Protein 2W3J (pdb70)

Sequence (137 aa):
MMWLFEESSAVGFCSNSSGVIDNKKHAGYTGTGFIDTEENAVGASSIVWSLLSSAASAKTYTAQIRFGNGGTSARRRATTVVVNDSSQIKKTLDFPTNSNWTQQWQTVNVDIPLKKAGTNSIKLVAEETADDGLANIDSIRRVTTGNGITPAACP

Nearest PDB structures (foldseek):
  2w3j-assembly1_A  TM=1.007E+00  e=1.892E-26  uncultured bacterium
  2w46-assembly1_A  TM=9.738E-01  e=1.494E-16  Cellvibrio japonicus
  3wnk-assembly1_A  TM=8.485E-01  e=4.413E-10  Niallia circulans
  7byx-assembly4_D  TM=8.264E-01  e=7.529E-08  Phanerodontia chrysosporium
  7byv-assembly1_A  TM=8.281E-01  e=7.148E-08  Phanerodontia chrysosporium

Foldseek 3Di:
DDKFFPPDFQWADWAADFDAPADDFPDPGWHDHAQAFFGKTKGKKAAQAWDKWKKKWKFFALDPFWFWKFKAKQNHTDDIDGRGHPNDRNDIDMDIDIDTDHHTMMMIMITTHGRRTDTTTRIMGIDDPRMGGDHDD

Secondary structure (DSSP, 8-state):
-EEEETTSTTEEEESSEEE--STT-STT-EEE--SSTT-EEEEEEEESS-EEEEEEEEEE--SSS---EEEEETTEEEEEE-----S-TTS-EEEEEEEEE-SEEEEEEEEE-STT-PPEEEEEEE-STTEEE----

Solvent-accessible surface area: 6266 Å² total; per-residue (Å²): 96,100,60,2,23,7,81,46,100,1,27,36,56,40,30,42,86,76,41,84,137,44,82,43,66,53,52,90,0,0,2,32,8,76,113,34,104,34,2,17,0,25,6,1,1,31,4,80,58,72,87,84,13,53,0,54,1,66,2,2,0,14,15,146,49,32,36,103,0,13,2,20,3,40,140,56,143,56,115,44,8,58,1,58,44,50,95,61,69,117,103,16,34,74,36,88,6,85,0,66,5,123,66,36,89,1,38,3,82,0,38,2,76,49,67,54,0,2,0,5,3,1,6,0,81,0,54,33,143,40,6,66,26,10,86,63,149

B-factor: mean 22.9, std 9.27, range [8.91, 61.6]

Structure (mmCIF, N/CA/C/O backbone):
data_2W3J
#
_entry.id   2W3J
#
_cell.length_a   83.943
_cell.length_b   83.943
_cell.length_c   79.498
_cell.angle_alpha   90.00
_cell.angle_beta   90.00
_cell.angle_gamma   120.00
#
_symmetry.space_group_name_H-M   'H 3'
#
loop_
_entity.id
_entity.type
_entity.pdbx_description
1 polymer 'CARBOHYDRATE BINDING MODULE'
2 non-polymer 'CALCIUM ION'
3 water water
#
loop_
_atom_site.group_PDB
_atom_site.id
_atom_site.type_symbol
_atom_site.label_atom_id
_atom_site.label_alt_id
_atom_site.label_comp_id
_atom_site.label_asym_id
_atom_site.label_entity_id
_atom_site.label_seq_id
_atom_site.pdbx_PDB_ins_code
_atom_site.Cartn_x
_atom_site.Cartn_y
_atom_site.Cartn_z
_atom_site.occupancy
_atom_site.B_iso_or_equiv
_atom_site.auth_seq_id
_atom_site.auth_comp_id
_atom_site.auth_asym_id
_atom_site.auth_atom_id
_atom_site.pdbx_PDB_model_num
ATOM 1 N N . MET A 1 1 ? 28.052 5.052 37.462 1.00 22.90 1 MET A N 1
ATOM 2 C CA A MET A 1 1 ? 27.195 5.111 38.688 0.50 22.02 1 MET A CA 1
ATOM 3 C CA B MET A 1 1 ? 27.167 5.123 38.670 0.50 22.19 1 MET A CA 1
ATOM 4 C C . MET A 1 1 ? 26.518 3.763 38.912 1.00 21.80 1 MET A C 1
ATOM 5 O O . MET A 1 1 ? 26.446 2.918 38.003 1.00 20.60 1 MET A O 1
ATOM 14 N N . TRP A 1 2 ? 26.011 3.535 40.131 1.00 19.13 2 TRP A N 1
ATOM 15 C CA . TRP A 1 2 ? 25.236 2.323 40.328 1.00 17.40 2 TRP A CA 1
ATOM 16 C C . TRP A 1 2 ? 24.087 2.664 41.273 1.00 17.40 2 TRP A C 1
ATOM 17 O O . TRP A 1 2 ? 24.284 3.365 42.273 1.00 16.99 2 TRP A O 1
ATOM 28 N N . LEU A 1 3 ? 22.910 2.156 40.945 1.00 16.13 3 LEU A N 1
ATOM 29 C CA . LEU A 1 3 ? 21.741 2.320 41.796 1.00 15.73 3 LEU A CA 1
ATOM 30 C C . LEU A 1 3 ? 21.483 1.025 42.515 1.00 15.54 3 LEU A C 1
ATOM 31 O O . LEU A 1 3 ? 21.222 -0.015 41.876 1.00 16.92 3 LEU A O 1
ATOM 36 N N . PHE A 1 4 ? 21.545 1.065 43.854 1.00 14.91 4 PHE A N 1
ATOM 37 C CA . PHE A 1 4 ? 21.446 -0.139 44.689 1.00 14.64 4 PHE A CA 1
ATOM 38 C C . PHE A 1 4 ? 20.025 -0.285 45.269 1.00 15.05 4 PHE A C 1
ATOM 39 O O . PHE A 1 4 ? 19.586 0.582 46.000 1.00 16.17 4 PHE A O 1
ATOM 47 N N . GLU A 1 5 ? 19.360 -1.373 44.916 1.00 15.45 5 GLU A N 1
ATOM 48 C CA . GLU A 1 5 ? 18.005 -1.693 45.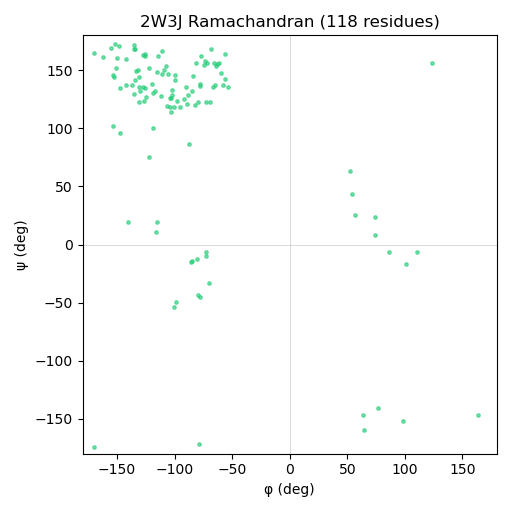373 1.00 17.08 5 GLU A CA 1
ATOM 49 C C . GLU A 1 5 ? 18.069 -2.838 46.371 1.00 17.76 5 GLU A C 1
ATOM 50 O O . GLU A 1 5 ? 18.957 -3.721 46.318 1.00 17.91 5 GLU A O 1
ATOM 56 N N . GLU A 1 6 ? 17.079 -2.887 47.257 1.00 17.77 6 GLU A N 1
ATOM 57 C CA . GLU A 1 6 ? 16.952 -4.052 48.115 1.00 18.79 6 GLU A CA 1
ATOM 58 C C . GLU A 1 6 ? 16.764 -5.333 47.295 1.00 19.95 6 GLU A C 1
ATOM 59 O O . GLU A 1 6 ? 16.198 -5.311 46.188 1.00 19.87 6 GLU A O 1
ATOM 65 N N . SER A 1 7 ? 17.293 -6.425 47.836 1.00 21.10 7 SER A N 1
ATOM 66 C CA A SER A 1 7 ? 17.207 -7.750 47.216 0.50 22.24 7 SER A CA 1
ATOM 67 C CA B SER A 1 7 ? 17.216 -7.755 47.213 0.50 23.20 7 SER A CA 1
ATOM 68 C C . SER A 1 7 ? 17.921 -7.838 45.851 1.00 23.38 7 SER A C 1
ATOM 69 O O . SER A 1 7 ? 17.651 -8.747 45.057 1.00 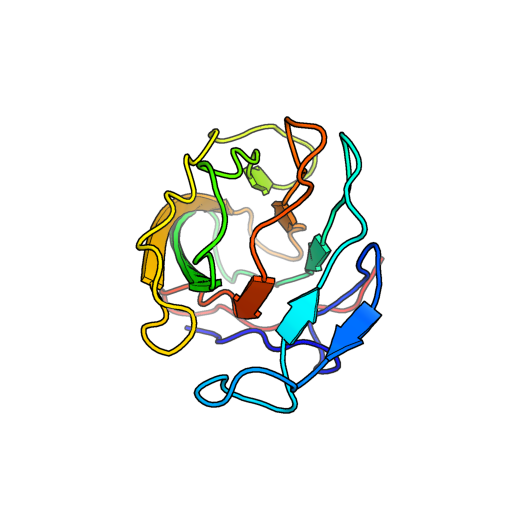25.92 7 SER A O 1
ATOM 74 N N . ALA A 1 8 ? 18.786 -6.877 45.554 1.00 21.34 8 ALA A N 1
ATOM 75 C CA . ALA A 1 8 ? 19.555 -6.958 44.316 1.00 20.54 8 ALA A CA 1
ATOM 76 C C . ALA A 1 8 ? 21.006 -7.118 44.767 1.00 20.15 8 ALA A C 1
ATOM 77 O O . ALA A 1 8 ? 21.325 -6.835 45.923 1.00 20.66 8 ALA A O 1
ATOM 79 N N . VAL A 1 9 ? 21.896 -7.569 43.877 1.00 19.55 9 VAL A N 1
ATOM 80 C CA . VAL A 1 9 ? 23.299 -7.713 44.264 1.00 19.85 9 VAL A CA 1
ATOM 81 C C . VAL A 1 9 ? 23.824 -6.367 44.771 1.00 18.33 9 VAL A C 1
ATOM 82 O O . VAL A 1 9 ? 23.467 -5.308 44.257 1.00 19.03 9 VAL A O 1
ATOM 86 N N . GLY A 1 10 ? 24.675 -6.399 45.797 1.00 18.79 10 GLY A N 1
ATOM 87 C CA . GLY A 1 10 ? 25.193 -5.169 46.391 1.00 18.00 10 GLY A CA 1
ATOM 88 C C . GLY A 1 10 ? 24.426 -4.869 47.685 1.00 18.95 10 GLY A C 1
ATOM 89 O O . GLY A 1 10 ? 24.880 -4.076 48.504 1.00 18.14 10 GLY A O 1
ATOM 90 N N . PHE A 1 11 ? 23.270 -5.501 47.856 1.00 17.78 11 PHE A N 1
ATOM 91 C CA . PHE A 1 11 ? 22.473 -5.320 49.082 1.00 19.25 11 PHE A CA 1
ATOM 92 C C . PHE A 1 11 ? 22.750 -6.459 50.040 1.00 19.88 11 PHE A C 1
ATOM 93 O O . PHE A 1 11 ? 22.572 -7.608 49.677 1.00 21.10 11 PHE A O 1
ATOM 101 N N . CYS A 1 12 ? 23.182 -6.153 51.263 1.00 19.41 12 CYS A N 1
ATOM 102 C CA . CYS A 1 12 ? 23.625 -7.201 52.187 1.00 20.10 12 CYS A CA 1
ATOM 103 C C . CYS A 1 12 ? 22.602 -7.587 53.232 1.00 19.84 12 CYS A C 1
ATOM 104 O O . CYS A 1 12 ? 22.309 -8.768 53.405 1.00 20.77 12 CYS A O 1
ATOM 107 N N . SER A 1 13 ? 22.104 -6.610 53.964 1.00 18.85 13 SER A N 1
ATOM 108 C CA . SER A 1 13 ? 21.242 -6.930 55.110 1.00 18.25 13 SER A CA 1
ATOM 109 C C . SER A 1 13 ? 20.457 -5.701 55.508 1.00 18.06 13 SER A C 1
ATOM 110 O O . SER A 1 13 ? 20.807 -4.571 55.172 1.00 16.28 13 SER A O 1
ATOM 113 N N . ASN A 1 14 ? 19.379 -5.935 56.252 1.00 16.97 14 ASN A N 1
ATOM 114 C CA . ASN A 1 14 ? 18.590 -4.844 56.799 1.00 16.67 14 ASN A CA 1
ATOM 115 C C . ASN A 1 14 ? 17.895 -5.308 58.062 1.00 16.82 14 ASN A C 1
ATOM 116 O O . ASN A 1 14 ? 17.472 -6.479 58.166 1.00 16.45 14 ASN A O 1
ATOM 121 N N . SER A 1 15 ? 17.766 -4.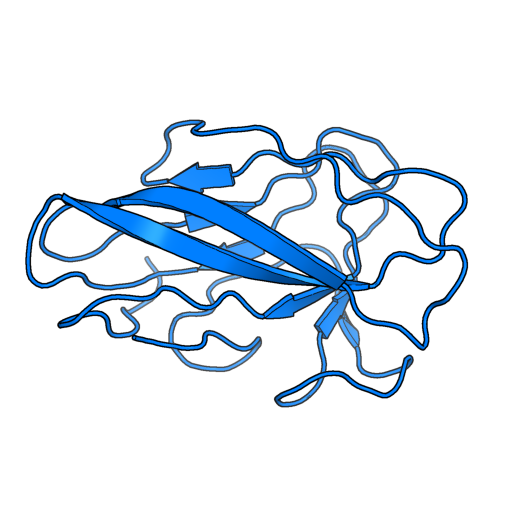377 58.982 1.00 16.62 15 SER A N 1
ATOM 122 C CA A SER A 1 15 ? 16.830 -4.548 60.083 0.50 17.42 15 SER A CA 1
ATOM 123 C CA B SER A 1 15 ? 16.825 -4.472 60.097 0.50 17.96 15 SER A CA 1
ATOM 124 C C . SER A 1 15 ? 15.405 -4.477 59.555 1.00 17.56 15 SER A C 1
ATOM 125 O O . SER A 1 15 ? 15.134 -3.897 58.496 1.00 17.85 15 SER A O 1
ATOM 130 N N . GLY A 1 16 ? 14.472 -5.072 60.285 1.00 17.64 16 GLY A N 1
ATOM 131 C CA . GLY A 1 16 ? 13.073 -4.893 59.873 1.00 16.86 16 GLY A CA 1
ATOM 132 C C . GLY A 1 16 ? 12.701 -5.748 58.676 1.00 17.07 16 GLY A C 1
ATOM 133 O O . GLY A 1 16 ? 13.088 -6.914 58.591 1.00 17.55 16 GLY A O 1
ATOM 134 N N . VAL A 1 17 ? 11.911 -5.184 57.764 1.00 16.33 17 VAL A N 1
ATOM 135 C CA . VAL A 1 17 ? 11.346 -5.955 56.664 1.00 15.90 17 VAL A CA 1
ATOM 136 C C . VAL A 1 17 ? 11.507 -5.191 55.356 1.00 14.94 17 VAL A C 1
ATOM 137 O O . VAL A 1 17 ? 11.836 -3.980 55.338 1.00 14.98 17 VAL A O 1
ATOM 141 N N . ILE A 1 18 ? 11.251 -5.885 54.253 1.00 13.93 18 ILE A N 1
ATOM 142 C CA . ILE A 1 18 ? 11.140 -5.228 52.975 1.00 13.84 18 ILE A CA 1
ATOM 143 C C . ILE A 1 18 ? 9.632 -5.100 52.746 1.00 13.68 18 ILE A C 1
ATOM 144 O O . ILE A 1 18 ? 8.861 -6.020 53.078 1.00 13.64 18 ILE A O 1
ATOM 149 N N . ASP A 1 19 ? 9.217 -3.975 52.181 1.00 13.05 19 ASP A N 1
ATOM 150 C CA . ASP A 1 19 ? 7.778 -3.747 51.989 1.00 13.93 19 ASP A CA 1
ATOM 151 C C . ASP A 1 19 ? 7.529 -2.921 50.750 1.00 14.54 19 ASP A C 1
ATOM 152 O O . ASP A 1 19 ? 8.461 -2.418 50.128 1.00 13.23 19 ASP A O 1
ATOM 157 N N . ASN A 1 20 ? 6.261 -2.799 50.348 1.00 14.58 20 ASN A N 1
ATOM 158 C CA . ASN A 1 20 ? 5.942 -2.046 49.157 1.00 14.46 20 ASN A CA 1
ATOM 159 C C . ASN A 1 20 ? 4.655 -1.226 49.388 1.00 15.78 20 ASN A C 1
ATOM 160 O O . ASN A 1 20 ? 4.038 -0.758 48.401 1.00 16.89 20 ASN A O 1
ATOM 165 N N . LYS A 1 21 ? 4.308 -1.016 50.655 1.00 16.75 21 LYS A N 1
ATOM 166 C CA A LYS A 1 21 ? 2.962 -0.492 50.973 0.50 18.00 21 LYS A CA 1
ATOM 167 C CA B LYS A 1 21 ? 2.967 -0.482 50.993 0.50 18.01 21 LYS A CA 1
ATOM 168 C C . LYS A 1 21 ? 2.731 0.949 50.515 1.00 19.01 21 LYS A C 1
ATOM 169 O O . LYS A 1 21 ? 1.612 1.303 50.111 1.00 20.99 21 LYS A O 1
ATOM 180 N N . HIS A 1 22 ? 3.772 1.779 50.529 1.00 17.46 22 HIS A N 1
ATOM 181 C CA . HIS A 1 22 ? 3.640 3.122 49.950 1.00 16.95 22 HIS A CA 1
ATOM 182 C C . HIS A 1 22 ? 4.131 3.130 48.514 1.00 16.88 22 HIS A C 1
ATOM 183 O O . HIS A 1 22 ? 5.310 2.872 48.246 1.00 17.68 22 HIS A O 1
ATOM 190 N N . ALA A 1 23 ? 3.248 3.446 47.564 1.00 16.44 23 ALA A N 1
ATOM 191 C CA . ALA A 1 23 ? 3.624 3.502 46.153 1.00 16.91 23 ALA A CA 1
ATOM 192 C C . ALA A 1 23 ? 4.696 4.542 45.856 1.00 17.09 23 ALA A C 1
ATOM 193 O O . ALA A 1 23 ? 4.863 5.516 46.625 1.00 17.16 23 ALA A O 1
ATOM 195 N N . GLY A 1 24 ? 5.436 4.342 44.770 1.00 16.18 24 GLY A N 1
ATOM 196 C CA . GLY A 1 24 ? 6.407 5.347 44.351 1.00 16.52 24 GLY A CA 1
ATOM 197 C C . GLY A 1 24 ? 7.852 4.924 44.509 1.00 16.40 24 GLY A C 1
ATOM 198 O O . GLY A 1 24 ? 8.764 5.646 44.082 1.00 17.14 24 GLY A O 1
ATOM 199 N N . TYR A 1 25 ? 8.064 3.761 45.125 1.00 15.95 25 TYR A N 1
ATOM 200 C CA . TYR A 1 25 ? 9.410 3.196 45.243 1.00 15.68 25 TYR A CA 1
ATOM 201 C C . TYR A 1 25 ? 9.949 2.757 43.863 1.00 16.41 25 TYR A C 1
ATOM 202 O O . TYR A 1 25 ? 9.208 2.684 42.858 1.00 17.13 25 TYR A O 1
ATOM 211 N N . THR A 1 26 ? 11.235 2.463 43.813 1.00 16.55 26 THR A N 1
ATOM 212 C CA . THR A 1 26 ? 11.833 1.837 42.647 1.00 16.82 26 THR A CA 1
ATOM 213 C C . THR A 1 26 ? 12.239 0.406 43.015 1.00 17.80 26 THR A C 1
ATOM 214 O O . THR A 1 26 ? 12.234 0.026 44.187 1.00 15.15 26 THR A O 1
ATOM 218 N N . GLY A 1 27 ? 12.545 -0.427 42.026 1.00 17.86 27 GLY A N 1
ATOM 219 C CA . GLY A 1 27 ? 12.781 -1.828 42.330 1.00 18.78 27 GLY A CA 1
ATOM 220 C C . GLY A 1 27 ? 11.520 -2.468 42.877 1.00 18.81 27 GLY A C 1
ATOM 221 O O . GLY A 1 27 ? 10.401 -2.092 42.475 1.00 20.76 27 GLY A O 1
ATOM 222 N N . THR A 1 28 ? 11.682 -3.425 43.784 1.00 18.90 28 THR A N 1
ATOM 223 C CA . THR A 1 28 ? 10.564 -4.218 44.318 1.00 19.64 28 THR A CA 1
ATOM 224 C C . THR A 1 28 ? 9.859 -3.551 45.505 1.00 17.52 28 THR A C 1
ATOM 225 O O . THR A 1 28 ? 8.771 -3.980 45.930 1.00 16.67 28 THR A O 1
ATOM 229 N N . GLY A 1 29 ? 10.491 -2.536 46.095 1.00 15.36 29 GLY A N 1
ATOM 230 C CA . GLY A 1 29 ? 9.951 -2.050 47.366 1.00 13.82 29 GLY A CA 1
ATOM 231 C C . GLY A 1 29 ? 10.976 -1.213 48.075 1.00 14.02 29 GLY A C 1
ATOM 232 O O . GLY A 1 29 ? 11.763 -0.538 47.430 1.00 14.46 29 GLY A O 1
ATOM 233 N N . PHE A 1 30 ? 10.975 -1.270 49.394 1.00 13.62 30 PHE A N 1
ATOM 234 C CA . PHE A 1 30 ? 11.899 -0.441 50.163 1.00 13.39 30 PHE A CA 1
ATOM 235 C C . PHE A 1 30 ? 12.095 -1.128 51.491 1.00 13.31 30 PHE A C 1
ATOM 236 O O . PHE A 1 30 ? 11.374 -2.091 51.814 1.00 13.38 30 PHE A O 1
ATOM 244 N N . ILE A 1 31 ? 13.080 -0.650 52.256 1.00 13.03 31 ILE A N 1
ATOM 245 C CA . ILE A 1 31 ? 13.325 -1.180 53.596 1.00 13.08 31 ILE A CA 1
ATOM 246 C C . ILE A 1 31 ? 12.489 -0.434 54.646 1.00 13.99 31 ILE A C 1
ATOM 247 O O . ILE A 1 31 ? 12.494 0.774 54.700 1.00 13.78 31 ILE A O 1
ATOM 252 N N . ASP A 1 32 ? 11.771 -1.184 55.465 1.00 13.21 32 ASP A N 1
ATOM 253 C CA . ASP A 1 32 ? 11.006 -0.588 56.569 1.00 14.67 32 ASP A CA 1
ATOM 254 C C . ASP A 1 32 ? 11.587 -1.180 57.843 1.00 14.46 32 ASP A C 1
ATOM 255 O O . ASP A 1 32 ? 11.334 -2.339 58.181 1.00 14.85 32 ASP A O 1
ATOM 260 N N . THR A 1 33 ? 12.455 -0.427 58.519 1.00 15.17 33 THR A N 1
ATOM 261 C CA . THR A 1 33 ? 13.122 -1.010 59.678 1.00 15.42 33 THR A CA 1
ATOM 262 C C . THR A 1 33 ? 12.185 -1.039 60.872 1.00 17.01 33 THR A C 1
ATOM 263 O O . THR A 1 33 ? 11.190 -0.299 60.909 1.00 16.32 33 THR A O 1
ATOM 267 N N . GLU A 1 34 ? 12.536 -1.860 61.864 1.00 18.68 34 GLU A N 1
ATOM 268 C CA A GLU A 1 34 ? 11.858 -1.716 63.139 0.50 19.87 34 GLU A CA 1
ATOM 269 C CA B GLU A 1 34 ? 11.999 -1.764 63.223 0.50 20.19 34 GLU A CA 1
ATOM 270 C C . GLU A 1 34 ? 12.191 -0.355 63.772 1.00 20.42 34 GLU A C 1
ATOM 271 O O . GLU A 1 34 ? 13.127 0.367 63.358 1.00 19.68 34 GLU A O 1
ATOM 282 N N . ASN A 1 35 ? 11.381 0.033 64.752 1.00 21.12 35 ASN A N 1
ATOM 283 C CA . ASN A 1 35 ? 11.585 1.311 65.404 1.00 22.19 35 ASN A CA 1
ATOM 284 C C . ASN A 1 35 ? 12.569 1.110 66.558 1.00 22.30 35 ASN A C 1
ATOM 285 O O . ASN A 1 35 ? 12.176 0.850 67.713 1.00 22.31 35 ASN A O 1
ATOM 290 N N . ALA A 1 36 ? 13.860 1.192 66.255 1.00 21.38 36 ALA A N 1
ATOM 291 C CA . ALA A 1 36 ? 14.861 0.947 67.282 1.00 20.08 36 ALA A CA 1
ATOM 292 C C . ALA A 1 36 ? 16.147 1.713 66.952 1.00 20.08 36 ALA A C 1
ATOM 293 O O . ALA A 1 36 ? 16.529 1.849 65.795 1.00 18.48 36 ALA A O 1
ATOM 295 N N . VAL A 1 37 ? 16.813 2.202 67.995 1.00 19.66 37 VAL A N 1
ATOM 296 C CA . VAL A 1 37 ? 18.148 2.745 67.840 1.00 19.09 37 VAL A CA 1
ATOM 297 C C . VAL A 1 37 ? 19.035 1.683 67.271 1.00 18.41 37 VAL A C 1
ATOM 298 O O . VAL A 1 37 ? 18.952 0.510 67.664 1.00 18.80 37 VAL A O 1
ATOM 302 N N . GLY A 1 38 ? 19.880 2.069 66.302 1.00 18.20 38 GLY A N 1
ATOM 303 C CA . GLY A 1 38 ? 20.802 1.108 65.712 1.00 18.20 38 GLY A CA 1
ATOM 304 C C . GLY A 1 38 ? 20.251 0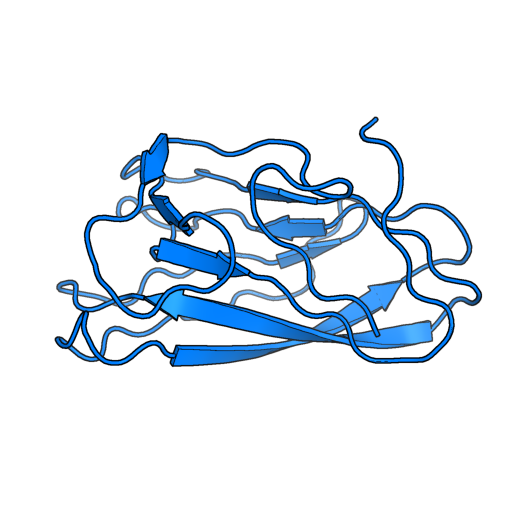.277 64.549 1.00 19.01 38 GLY A C 1
ATOM 305 O O . GLY A 1 38 ? 20.964 -0.532 63.979 1.00 18.49 38 GLY A O 1
ATOM 306 N N . ALA A 1 39 ? 18.953 0.401 64.250 1.00 17.51 39 ALA A N 1
ATOM 307 C CA . ALA A 1 39 ? 18.404 -0.283 63.074 1.00 16.46 39 ALA A CA 1
ATOM 308 C C . ALA A 1 39 ? 19.268 0.137 61.858 1.00 15.28 39 ALA A C 1
ATOM 309 O O . ALA A 1 39 ? 19.557 1.315 61.681 1.00 14.93 39 ALA A O 1
ATOM 311 N N . SER A 1 40 ? 19.627 -0.849 61.037 1.00 15.87 40 SER A N 1
ATOM 312 C CA A SER A 1 40 ? 20.607 -0.631 59.970 0.50 14.95 40 SER A CA 1
ATOM 313 C CA B SER A 1 40 ? 20.606 -0.621 59.975 0.50 15.67 40 SER A CA 1
ATOM 314 C C . SER A 1 40 ? 20.288 -1.262 58.634 1.00 15.19 40 SER A C 1
ATOM 315 O O . SER A 1 40 ? 19.492 -2.197 58.529 1.00 16.58 40 SER A O 1
ATOM 320 N N . ILE A 1 41 ? 20.984 -0.765 57.610 1.00 15.09 41 ILE A N 1
ATOM 321 C CA . ILE A 1 41 ? 20.991 -1.376 56.290 1.00 14.23 41 ILE A CA 1
ATOM 322 C C . ILE A 1 41 ? 22.462 -1.393 55.877 1.00 14.18 41 ILE A C 1
ATOM 323 O O . ILE A 1 41 ? 23.204 -0.440 56.187 1.00 15.13 41 ILE A O 1
ATOM 328 N N . VAL A 1 42 ? 22.877 -2.474 55.215 1.00 14.10 42 VAL A N 1
ATOM 329 C CA . VAL A 1 42 ? 24.274 -2.632 54.781 1.00 14.04 42 VAL A CA 1
ATOM 330 C C . VAL A 1 42 ? 24.318 -2.954 53.300 1.00 14.38 42 VAL A C 1
ATOM 331 O O . VAL A 1 42 ? 23.572 -3.819 52.820 1.00 14.73 42 VAL A O 1
ATOM 335 N N . TRP A 1 43 ? 25.227 -2.279 52.594 1.00 15.60 43 TRP A N 1
ATOM 336 C CA . TRP A 1 43 ? 25.471 -2.505 51.171 1.00 15.40 43 TRP A CA 1
ATOM 337 C C . TRP A 1 43 ? 26.958 -2.805 50.949 1.00 16.54 43 TRP A C 1
ATOM 338 O O . TRP A 1 43 ? 27.799 -2.510 51.827 1.00 15.82 43 TRP A O 1
ATOM 349 N N . SER A 1 44 ? 27.272 -3.382 49.785 1.00 16.28 44 SER A N 1
ATOM 350 C CA . SER A 1 44 ? 28.684 -3.679 49.432 1.00 17.98 44 SER A CA 1
ATOM 351 C C . SER A 1 44 ? 28.886 -3.244 47.985 1.00 18.26 44 SER A C 1
ATOM 352 O O . SER A 1 44 ? 28.089 -3.603 47.110 1.00 18.64 44 SER A O 1
ATOM 355 N N . LEU A 1 45 ? 29.937 -2.465 47.737 1.00 18.56 45 LEU A N 1
ATOM 356 C CA A LEU A 1 45 ? 30.223 -1.984 46.391 0.50 19.62 45 LEU A CA 1
ATOM 357 C CA B LEU A 1 45 ? 30.216 -2.028 46.382 0.50 19.59 45 LEU A CA 1
ATOM 358 C C . LEU A 1 45 ? 31.702 -2.057 46.082 1.00 20.78 45 LEU A C 1
ATOM 359 O O . LEU A 1 45 ? 32.530 -2.134 46.988 1.00 20.86 45 LEU A O 1
ATOM 368 N N . SER A 1 46 ? 32.023 -1.995 44.798 1.00 21.42 46 SER A N 1
ATOM 369 C CA A SER A 1 46 ? 33.418 -1.895 44.370 0.50 22.22 46 SER A CA 1
ATOM 370 C CA B SER A 1 46 ? 33.412 -1.905 44.375 0.50 22.36 46 SER A CA 1
ATOM 371 C C . SER A 1 46 ? 33.620 -0.570 43.681 1.00 22.05 46 SER A C 1
ATOM 372 O O . SER A 1 46 ? 32.750 -0.120 42.927 1.00 21.66 46 SER A O 1
ATOM 377 N N . ALA A 1 47 ? 34.769 0.061 43.936 1.00 22.91 47 ALA A N 1
ATOM 378 C CA . ALA A 1 47 ? 35.165 1.295 43.281 1.00 23.55 47 ALA A CA 1
ATOM 379 C C . ALA A 1 47 ? 36.489 1.038 42.527 1.00 25.68 47 ALA A C 1
ATOM 380 O O . ALA A 1 47 ? 37.378 0.376 43.047 1.00 25.33 47 ALA A O 1
ATOM 382 N N . ALA A 1 48 ? 36.603 1.566 41.314 1.00 27.34 48 ALA A N 1
ATOM 383 C CA . ALA A 1 48 ? 37.858 1.420 40.543 1.00 29.13 48 ALA A CA 1
ATOM 384 C C . ALA A 1 48 ? 39.012 2.246 41.140 1.00 30.31 48 ALA A C 1
ATOM 385 O O . ALA A 1 48 ? 40.175 1.843 41.079 1.00 32.29 48 ALA A O 1
ATOM 387 N N . SER A 1 49 ? 38.723 3.399 41.719 1.00 31.32 49 SER A N 1
ATOM 388 C CA . SER A 1 49 ? 39.797 4.149 42.339 1.00 32.45 49 SER A CA 1
ATOM 389 C C . SER A 1 49 ? 39.346 4.821 43.613 1.00 32.22 49 SER A C 1
ATOM 390 O O . SER A 1 49 ? 38.141 5.014 43.837 1.00 32.07 49 SER A O 1
ATOM 393 N N . ALA A 1 50 ? 40.323 5.163 44.447 1.00 31.89 50 ALA A N 1
ATOM 394 C CA . ALA A 1 50 ? 40.060 5.811 45.717 1.00 31.50 50 ALA A CA 1
ATOM 395 C C . ALA A 1 50 ? 39.860 7.305 45.538 1.00 31.34 50 ALA A C 1
ATOM 396 O O . ALA A 1 50 ? 40.748 8.015 45.058 1.00 32.10 50 ALA A O 1
ATOM 398 N N . LYS A 1 51 ? 38.682 7.781 45.923 1.00 29.76 51 LYS A N 1
ATOM 399 C CA . LYS A 1 51 ? 38.388 9.197 46.003 1.00 29.24 51 LYS A CA 1
ATOM 400 C C . LYS A 1 51 ? 37.052 9.401 46.703 1.00 28.51 51 LYS A C 1
ATOM 401 O O . LYS A 1 51 ? 36.468 8.449 47.190 1.00 28.58 51 LYS A O 1
ATOM 405 N N . THR A 1 52 ? 36.587 10.641 46.742 1.00 27.87 52 THR A N 1
ATOM 406 C CA . THR A 1 52 ? 35.271 10.929 47.308 1.00 27.25 52 THR A CA 1
ATOM 407 C C . THR A 1 52 ? 34.226 10.840 46.216 1.00 26.59 52 THR A C 1
ATOM 408 O O . THR A 1 52 ? 34.430 11.366 45.102 1.00 25.84 52 THR A O 1
ATOM 412 N N . TYR A 1 53 ? 33.105 10.174 46.537 1.00 24.97 53 TYR A N 1
ATOM 413 C CA . TYR A 1 53 ? 31.972 10.038 45.620 1.00 23.92 53 TYR A CA 1
ATOM 414 C C . TYR A 1 53 ? 30.719 10.596 46.262 1.00 23.82 53 TYR A C 1
ATOM 415 O O . TYR A 1 53 ? 30.608 10.600 47.493 1.00 23.44 53 TYR A O 1
ATOM 424 N N . THR A 1 54 ? 29.781 11.086 45.453 1.00 22.97 54 THR A N 1
ATOM 425 C CA . THR A 1 54 ? 28.479 11.521 45.978 1.00 23.16 54 THR A CA 1
ATOM 426 C C . THR A 1 54 ? 27.495 10.352 45.926 1.00 22.12 54 THR A C 1
ATOM 427 O O . THR A 1 54 ? 27.315 9.748 44.861 1.00 22.35 54 THR A O 1
ATOM 431 N N . ALA A 1 55 ? 26.885 10.035 47.076 1.00 19.88 55 ALA A N 1
ATOM 432 C CA . ALA A 1 55 ? 25.808 9.034 47.152 1.00 19.32 55 ALA A CA 1
ATOM 433 C C . ALA A 1 55 ? 24.504 9.794 47.345 1.00 18.58 55 ALA A C 1
ATOM 434 O O . ALA A 1 55 ? 24.468 10.877 47.938 1.00 18.55 55 ALA A O 1
ATOM 436 N N . GLN A 1 56 ? 23.429 9.267 46.784 1.00 17.52 56 GLN A N 1
ATOM 437 C CA . GLN A 1 56 ? 22.133 9.842 47.049 1.00 16.47 56 GLN A CA 1
ATOM 438 C C . GLN A 1 56 ? 21.196 8.765 47.587 1.00 16.00 56 GLN A C 1
ATOM 439 O O . GLN A 1 56 ? 21.020 7.723 46.968 1.00 16.04 56 GLN A O 1
ATOM 445 N N . ILE A 1 57 ? 20.584 9.036 48.733 1.00 14.19 57 ILE A N 1
ATOM 446 C CA . ILE A 1 57 ? 19.661 8.076 49.351 1.00 13.97 57 ILE A CA 1
ATOM 447 C C . ILE A 1 57 ? 18.260 8.551 49.124 1.00 13.93 57 ILE A C 1
ATOM 448 O O . ILE A 1 57 ? 17.942 9.710 49.398 1.00 14.21 57 ILE A O 1
ATOM 453 N N . ARG A 1 58 ? 17.412 7.683 48.557 1.00 13.14 58 ARG A N 1
ATOM 454 C CA . ARG A 1 58 ? 16.018 8.066 48.320 1.00 13.16 58 ARG A CA 1
ATOM 455 C C . ARG A 1 58 ? 15.172 7.400 49.411 1.00 12.70 58 ARG A C 1
ATOM 456 O O . ARG A 1 58 ? 15.345 6.224 49.712 1.00 12.54 58 ARG A O 1
ATOM 464 N N . PHE A 1 59 ? 14.283 8.165 50.026 1.00 12.39 59 PHE A N 1
ATOM 465 C CA . PHE A 1 59 ? 13.632 7.686 51.240 1.00 12.39 59 PHE A CA 1
ATOM 466 C C . PHE A 1 59 ? 12.245 8.259 51.398 1.00 11.81 59 PHE A C 1
ATOM 467 O O . PHE A 1 59 ? 11.898 9.304 50.787 1.00 12.68 59 PHE A O 1
ATOM 475 N N . GLY A 1 60 ? 11.461 7.572 52.223 1.00 12.89 60 GLY A N 1
ATOM 476 C CA . GLY A 1 60 ? 10.134 8.050 52.584 1.00 12.28 60 GLY A CA 1
ATOM 477 C C . GLY A 1 60 ? 10.097 8.301 54.073 1.00 12.20 60 GLY A C 1
ATOM 478 O O . GLY A 1 60 ? 10.559 7.491 54.895 1.00 13.19 60 GLY A O 1
ATOM 4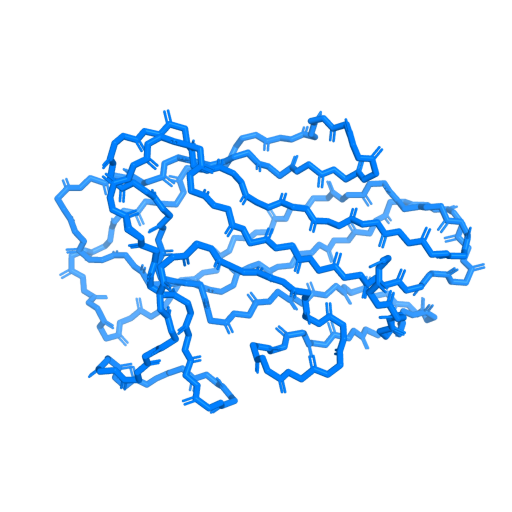79 N N . ASN A 1 61 ? 9.578 9.460 54.418 1.00 13.18 61 ASN A N 1
ATOM 480 C CA . ASN A 1 61 ? 9.327 9.768 55.828 1.00 14.36 61 ASN A CA 1
ATOM 481 C C . ASN A 1 61 ? 8.195 10.788 55.926 1.00 14.08 61 ASN A C 1
ATOM 482 O O . ASN A 1 61 ? 8.370 11.984 55.681 1.00 14.54 61 ASN A O 1
ATOM 487 N N . GLY A 1 62 ? 7.017 10.286 56.268 1.00 15.68 62 GLY A N 1
ATOM 488 C CA . GLY A 1 62 ? 5.850 11.159 56.512 1.00 16.86 62 GLY A CA 1
ATOM 489 C C . GLY A 1 62 ? 5.438 11.055 57.968 1.00 19.06 62 GLY A C 1
ATOM 490 O O . GLY A 1 62 ? 4.327 11.430 58.327 1.00 20.64 62 GLY A O 1
ATOM 491 N N . GLY A 1 63 ? 6.353 10.585 58.809 1.00 18.15 63 GLY A N 1
ATOM 492 C CA . GLY A 1 63 ? 6.104 10.376 60.238 1.00 20.02 63 GLY A CA 1
ATOM 493 C C . GLY A 1 63 ? 6.157 11.642 61.070 1.00 20.62 63 GLY A C 1
ATOM 494 O O . GLY A 1 63 ? 6.231 12.771 60.554 1.00 19.86 63 GLY A O 1
ATOM 495 N N . THR A 1 64 ? 6.106 11.468 62.386 1.00 22.58 64 THR A N 1
ATOM 496 C CA . THR A 1 64 ? 5.935 12.640 63.234 1.00 25.43 64 THR A CA 1
ATOM 497 C C . THR A 1 64 ? 7.254 13.386 63.463 1.00 25.54 64 THR A C 1
ATOM 498 O O . THR A 1 64 ? 7.250 14.524 63.941 1.00 27.36 64 THR A O 1
ATOM 502 N N . SER A 1 65 ? 8.395 12.783 63.109 1.00 24.50 65 SER A N 1
ATOM 503 C CA . SER A 1 65 ? 9.644 13.496 63.273 1.00 23.96 65 SER A CA 1
ATOM 504 C C . SER A 1 65 ? 10.713 13.055 62.266 1.00 22.63 65 SER A C 1
ATOM 505 O O . SER A 1 65 ? 10.514 12.083 61.527 1.00 21.14 65 SER A O 1
ATOM 508 N N . ALA A 1 66 ? 11.835 13.776 62.251 1.00 21.39 66 ALA A N 1
ATOM 509 C CA . ALA A 1 66 ? 12.998 13.373 61.454 1.00 20.85 66 ALA A CA 1
ATOM 510 C C . ALA A 1 66 ? 13.489 12.037 61.987 1.00 20.93 66 ALA A C 1
ATOM 511 O O . ALA A 1 66 ? 13.190 11.678 63.129 1.00 22.57 66 ALA A O 1
ATOM 513 N N . ARG A 1 67 ? 14.177 11.251 61.154 1.00 17.79 67 ARG A N 1
ATOM 514 C CA . ARG A 1 67 ? 14.713 9.971 61.590 1.00 16.59 67 ARG A CA 1
ATOM 515 C C . ARG A 1 67 ? 16.207 9.972 61.362 1.00 16.89 67 ARG A C 1
ATOM 516 O O . ARG A 1 67 ? 16.724 9.360 60.435 1.00 16.55 67 ARG A O 1
ATOM 524 N N . ARG A 1 68 ? 16.910 10.689 62.226 1.00 17.37 68 ARG A N 1
ATOM 525 C CA A ARG A 1 68 ? 18.350 10.854 62.042 0.50 17.40 68 ARG A CA 1
ATOM 526 C CA B ARG A 1 68 ? 18.361 10.842 62.076 0.50 17.64 68 ARG A CA 1
ATOM 527 C C . ARG A 1 68 ? 19.068 9.512 61.973 1.00 16.52 68 ARG A C 1
ATOM 528 O O . ARG A 1 68 ? 18.737 8.572 62.687 1.00 16.32 68 ARG A O 1
ATOM 543 N N . ALA A 1 69 ? 20.074 9.424 61.090 1.00 16.18 69 ALA A N 1
ATOM 544 C CA . ALA A 1 69 ? 20.830 8.185 60.928 1.00 15.74 69 ALA A CA 1
ATOM 545 C C . ALA A 1 69 ? 22.240 8.519 60.473 1.00 15.47 69 ALA A C 1
ATOM 546 O O . ALA A 1 69 ? 22.452 9.502 59.782 1.00 17.03 69 ALA A O 1
ATOM 548 N N . THR A 1 70 ? 23.178 7.666 60.805 1.00 16.26 70 THR A N 1
ATOM 549 C CA A THR A 1 70 ? 24.581 7.910 60.458 0.50 16.13 70 THR A CA 1
ATOM 550 C CA B THR A 1 70 ? 24.535 7.947 60.410 0.50 17.08 70 THR A CA 1
ATOM 551 C C . THR A 1 70 ? 25.000 7.045 59.289 1.00 16.24 70 THR A C 1
ATOM 552 O O . THR A 1 70 ? 24.712 5.851 59.272 1.00 16.97 70 THR A O 1
ATOM 559 N N . VAL A 1 71 ? 25.714 7.656 58.349 1.00 17.29 71 VAL A N 1
ATOM 560 C CA . VAL A 1 71 ? 26.303 6.949 57.219 1.00 18.13 71 VAL A CA 1
ATOM 561 C C . VAL A 1 71 ? 27.699 6.482 57.660 1.00 18.48 71 VAL A C 1
ATOM 562 O O . VAL A 1 71 ? 28.509 7.312 58.102 1.00 20.53 71 VAL A O 1
ATOM 566 N N . VAL A 1 72 ? 27.918 5.169 57.617 1.00 18.54 72 VAL A N 1
ATOM 567 C CA . VAL A 1 72 ? 29.168 4.540 57.999 1.00 19.29 72 VAL A CA 1
ATOM 568 C C . VAL A 1 72 ? 29.812 3.968 56.741 1.00 19.74 72 VAL A C 1
ATOM 569 O O . VAL A 1 72 ? 29.172 3.203 56.020 1.00 19.92 72 VAL A O 1
ATOM 573 N N . VAL A 1 73 ? 31.077 4.290 56.469 1.00 18.86 73 VAL A N 1
ATOM 574 C CA . VAL A 1 73 ? 31.686 3.735 55.250 1.00 19.10 73 VAL A CA 1
ATOM 575 C C . VAL A 1 73 ? 32.977 3.045 55.649 1.00 19.67 73 VAL A C 1
ATOM 576 O O . VAL A 1 73 ? 33.813 3.665 56.328 1.00 20.25 73 VAL A O 1
ATOM 580 N N . ASN A 1 74 ? 33.089 1.769 55.310 1.00 20.32 74 ASN A N 1
ATOM 581 C CA . ASN A 1 74 ? 34.244 0.956 55.713 1.00 22.65 74 ASN A CA 1
ATOM 582 C C . ASN A 1 74 ? 34.475 1.002 57.219 1.00 25.01 74 ASN A C 1
ATOM 583 O O . ASN A 1 74 ? 35.616 1.180 57.685 1.00 25.18 74 ASN A O 1
ATOM 588 N N . ASP A 1 75 ? 33.372 0.886 57.967 1.00 26.10 75 ASP A N 1
ATOM 589 C CA . ASP A 1 75 ? 33.409 0.814 59.431 1.00 28.15 75 ASP A CA 1
ATOM 590 C C . ASP A 1 75 ? 33.713 2.156 60.113 1.00 28.21 75 ASP A C 1
ATOM 591 O O . ASP A 1 75 ? 33.890 2.205 61.338 1.00 30.16 75 ASP A O 1
ATOM 596 N N . SER A 1 76 ? 33.742 3.245 59.352 1.00 26.82 76 SER A N 1
ATOM 597 C CA A SER A 1 76 ? 33.976 4.585 59.888 0.50 26.21 76 SER A CA 1
ATOM 598 C CA B SER A 1 76 ? 33.956 4.562 59.932 0.50 25.90 76 SER A CA 1
ATOM 599 C C . SER A 1 76 ? 32.753 5.494 59.748 1.00 26.02 76 SER A C 1
ATOM 600 O O . SER A 1 76 ? 32.167 5.595 58.653 1.00 24.32 76 SER A O 1
ATOM 605 N N . GLN A 1 77 ? 32.376 6.184 60.828 1.00 24.76 77 GLN A N 1
ATOM 606 C CA . GLN A 1 77 ? 31.256 7.138 60.754 1.00 24.07 77 GLN A CA 1
ATOM 607 C C . GLN A 1 77 ? 31.592 8.357 59.931 1.00 24.76 77 GLN A C 1
ATOM 608 O O . GLN A 1 77 ? 32.554 9.087 60.214 1.00 25.68 77 GLN A O 1
ATOM 614 N N . ILE A 1 78 ? 30.803 8.598 58.897 1.00 23.88 78 ILE A N 1
ATOM 615 C CA . ILE A 1 78 ? 31.105 9.682 57.984 1.00 23.73 78 ILE A CA 1
ATOM 616 C C . ILE A 1 78 ? 30.293 10.922 58.275 1.00 24.54 78 ILE A C 1
ATOM 617 O O . ILE A 1 78 ? 30.830 12.031 58.354 1.00 24.47 78 ILE A O 1
ATOM 622 N N . LYS A 1 79 ? 28.983 10.774 58.423 1.00 24.10 79 LYS A N 1
ATOM 623 C CA A LYS A 1 79 ? 28.121 11.925 58.624 0.50 24.81 79 LYS A CA 1
ATOM 624 C CA B LYS A 1 79 ? 28.118 11.927 58.611 0.50 24.86 79 LYS A CA 1
ATOM 625 C C . LYS A 1 79 ? 26.752 11.480 59.123 1.00 24.83 79 LYS A C 1
ATOM 626 O O . LYS A 1 79 ? 26.297 10.383 58.798 1.00 24.44 79 LYS A O 1
ATOM 637 N N . THR A 1 80 ? 26.101 12.339 59.898 1.00 24.13 80 THR A N 1
ATOM 638 C CA . THR A 1 80 ? 24.738 12.059 60.354 1.00 23.62 80 THR A CA 1
ATOM 639 C C . THR A 1 80 ? 23.820 12.883 59.515 1.00 22.96 80 THR A C 1
ATOM 640 O O . THR A 1 80 ? 24.053 14.073 59.347 1.00 23.45 80 THR A O 1
ATOM 644 N N . LEU A 1 81 ? 22.803 12.234 58.934 1.00 20.92 81 LEU A N 1
ATOM 645 C CA . LEU A 1 81 ? 21.839 12.882 58.074 1.00 20.48 81 LEU A CA 1
ATOM 646 C C . LEU A 1 81 ? 20.514 12.950 58.825 1.00 19.36 81 LEU A C 1
ATOM 647 O O . LEU A 1 81 ? 20.228 12.092 59.645 1.00 18.78 81 LEU A O 1
ATOM 652 N N . ASP A 1 82 ? 19.726 13.967 58.534 1.00 18.69 82 ASP A N 1
ATOM 653 C CA . ASP A 1 82 ? 18.502 14.255 59.290 1.00 20.14 82 ASP A CA 1
ATOM 654 C C . ASP A 1 82 ? 17.312 13.348 58.885 1.00 18.99 82 ASP A C 1
ATOM 655 O O . ASP A 1 82 ? 16.560 12.896 59.746 1.00 18.76 82 ASP A O 1
ATOM 660 N N . PHE A 1 83 ? 17.125 13.137 57.570 1.00 16.90 83 PHE A N 1
ATOM 661 C CA . PHE A 1 83 ? 15.917 12.424 57.082 1.00 16.42 83 PHE A CA 1
ATOM 662 C C . PHE A 1 83 ? 14.617 13.018 57.620 1.00 16.01 83 PHE A C 1
ATOM 663 O O . PHE A 1 83 ? 13.880 12.383 58.369 1.00 17.17 83 PHE A O 1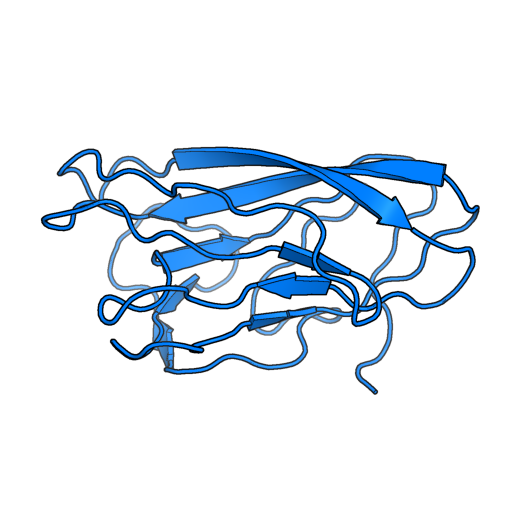
ATOM 671 N N . PRO A 1 84 ? 14.351 14.260 57.253 1.00 16.83 84 PRO A N 1
ATOM 672 C CA . PRO A 1 84 ? 13.219 14.987 57.780 1.00 17.41 84 PRO A CA 1
ATOM 673 C C . PRO A 1 84 ? 11.915 14.364 57.332 1.00 17.42 84 PRO A C 1
ATOM 674 O O . PRO A 1 84 ? 11.861 13.683 56.286 1.00 16.86 84 PRO A O 1
ATOM 678 N N . THR A 1 85 ? 10.863 14.603 58.109 1.00 17.17 85 THR A N 1
ATOM 679 C CA . THR A 1 85 ? 9.532 14.251 57.640 1.00 17.56 85 THR A CA 1
ATOM 680 C C . THR A 1 85 ? 8.921 15.341 56.745 1.00 18.26 85 THR A C 1
ATOM 681 O O . THR A 1 85 ? 9.135 16.543 56.962 1.00 19.53 85 THR A O 1
ATOM 685 N N . ASN A 1 86 ? 8.143 14.944 55.739 1.00 17.49 86 ASN A N 1
ATOM 686 C CA . ASN A 1 86 ? 7.310 15.894 55.019 1.00 16.47 86 ASN A CA 1
ATOM 687 C C . ASN A 1 86 ? 5.802 15.594 55.190 1.00 16.50 86 ASN A C 1
ATOM 688 O O . ASN A 1 86 ? 4.986 16.162 54.472 1.00 17.31 86 ASN A O 1
ATOM 693 N N . SER A 1 87 ? 5.450 14.698 56.109 1.00 15.87 87 SER A N 1
ATOM 694 C CA . SER A 1 87 ? 4.043 14.361 56.399 1.00 16.89 87 SER A CA 1
ATOM 695 C C . SER A 1 87 ? 3.338 13.889 55.155 1.00 15.78 87 SER A C 1
ATOM 696 O O . SER A 1 87 ? 2.127 14.007 55.046 1.00 15.94 87 SER A O 1
ATOM 699 N N . ASN A 1 88 ? 4.092 13.352 54.202 1.00 14.55 88 ASN A N 1
ATOM 700 C CA . ASN A 1 88 ? 3.525 12.957 52.934 1.00 14.59 88 ASN A CA 1
ATOM 701 C C . ASN A 1 88 ? 4.263 11.729 52.383 1.00 14.31 88 ASN A C 1
ATOM 702 O O . ASN A 1 88 ? 5.316 11.844 51.722 1.00 14.46 88 ASN A O 1
ATOM 707 N N . TRP A 1 89 ? 3.685 10.564 52.643 1.00 13.49 89 TRP A N 1
ATOM 708 C CA . TRP A 1 89 ? 4.330 9.291 52.260 1.00 13.51 89 TRP A CA 1
ATOM 709 C C . TRP A 1 89 ? 4.274 9.078 50.760 1.00 14.25 89 TRP A C 1
ATOM 710 O O . TRP A 1 89 ? 4.890 8.140 50.255 1.00 14.81 89 TRP A O 1
ATOM 721 N N . THR A 1 90 ? 3.509 9.908 50.042 1.00 14.14 90 THR A N 1
ATOM 722 C CA . THR A 1 90 ? 3.479 9.798 48.572 1.00 14.99 90 THR A CA 1
ATOM 723 C C . THR A 1 90 ? 4.619 10.567 47.895 1.00 14.73 90 THR A C 1
ATOM 724 O O . THR A 1 90 ? 4.899 10.373 46.701 1.00 16.01 90 THR A O 1
ATOM 728 N N . GLN A 1 91 ? 5.261 11.431 48.661 1.00 13.58 91 GLN A N 1
ATOM 729 C CA A GLN A 1 91 ? 6.346 12.241 48.133 0.50 14.14 91 GLN A CA 1
ATOM 730 C CA B GLN A 1 91 ? 6.348 12.250 48.147 0.50 14.87 91 GLN A CA 1
ATOM 731 C C . GLN A 1 91 ? 7.666 11.739 48.700 1.00 14.42 91 GLN A C 1
ATOM 732 O O . GLN A 1 91 ? 8.025 11.997 49.864 1.00 15.37 91 GLN A O 1
ATOM 743 N N . TRP A 1 92 ? 8.368 10.967 47.895 1.00 14.29 92 TRP A N 1
ATOM 744 C CA . TRP A 1 92 ? 9.648 10.431 48.305 1.00 14.26 92 TRP A CA 1
ATOM 745 C C . TRP A 1 92 ? 10.656 11.586 48.313 1.00 15.54 92 TRP A C 1
ATOM 746 O O . TRP A 1 92 ? 10.459 12.598 47.615 1.00 16.21 92 TRP A O 1
ATOM 757 N N . GLN A 1 93 ? 11.723 11.436 49.101 1.00 14.29 93 GLN A N 1
ATOM 758 C CA . GLN A 1 93 ? 12.695 12.524 49.300 1.00 14.65 93 GLN A CA 1
ATOM 759 C C . GLN A 1 93 ? 14.064 11.988 48.955 1.00 15.34 93 GLN A C 1
ATOM 760 O O . GLN A 1 93 ? 14.261 10.776 48.870 1.00 14.15 93 GLN A O 1
ATOM 766 N N . THR A 1 94 ? 15.023 12.881 48.747 1.00 16.16 94 THR A N 1
ATOM 767 C CA . THR A 1 94 ? 16.385 12.428 48.489 1.00 16.66 94 THR A CA 1
ATOM 768 C C . THR A 1 94 ? 17.342 13.244 49.355 1.00 17.63 94 THR A C 1
ATOM 769 O O . THR A 1 94 ? 17.041 14.387 49.708 1.00 17.89 94 THR A O 1
ATOM 773 N N . VAL A 1 95 ? 18.456 12.632 49.746 1.00 17.21 95 VAL A N 1
ATOM 774 C CA . VAL A 1 95 ? 19.495 13.369 50.451 1.00 17.88 95 VAL A CA 1
ATOM 775 C C . VAL A 1 95 ? 20.820 12.938 49.857 1.00 17.85 95 VAL A C 1
ATOM 776 O O . VAL A 1 95 ? 21.029 11.757 49.594 1.00 16.99 95 VAL A O 1
ATOM 780 N N . ASN A 1 96 ? 21.707 13.899 49.633 1.00 18.81 96 ASN A N 1
ATOM 781 C CA . ASN A 1 96 ? 23.033 13.592 49.088 1.00 19.72 96 ASN A CA 1
ATOM 782 C C . ASN A 1 96 ? 24.061 13.548 50.208 1.00 19.88 96 ASN A C 1
ATOM 783 O O . ASN A 1 96 ? 23.945 14.273 51.198 1.00 20.18 96 ASN A O 1
ATOM 788 N N . VAL A 1 97 ? 25.053 12.679 50.076 1.00 19.91 97 VAL A N 1
ATOM 789 C CA . VAL A 1 97 ? 26.128 12.636 51.056 1.00 20.75 97 VAL A CA 1
ATOM 790 C C . VAL A 1 97 ? 27.408 12.235 50.325 1.00 21.35 97 VAL A C 1
ATOM 791 O O . VAL A 1 97 ? 27.406 11.315 49.490 1.00 20.85 97 VAL A O 1
ATOM 795 N N . ASP A 1 98 ? 28.499 12.942 50.617 1.00 22.52 98 ASP A N 1
ATOM 796 C CA . ASP A 1 98 ? 29.793 12.578 50.052 1.00 24.23 98 ASP A CA 1
ATOM 797 C C . ASP A 1 98 ? 30.468 11.502 50.883 1.00 23.81 98 ASP A C 1
ATOM 798 O O . ASP A 1 98 ? 30.545 11.594 52.125 1.00 24.75 98 ASP A O 1
ATOM 803 N N . ILE A 1 99 ? 30.960 10.474 50.217 1.00 22.92 99 ILE A N 1
ATOM 804 C CA . ILE A 1 99 ? 31.582 9.377 50.926 1.00 22.69 99 ILE A CA 1
ATOM 805 C C . ILE A 1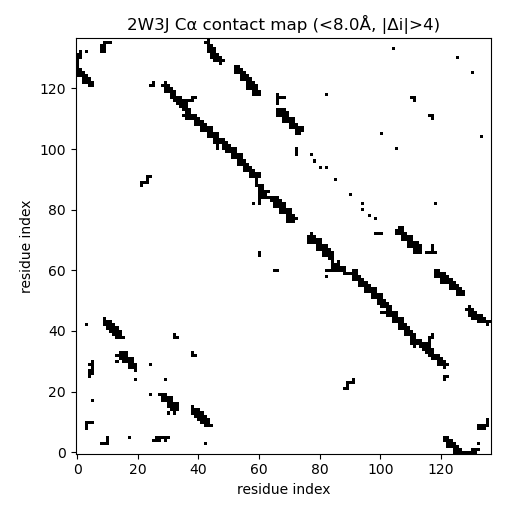 99 ? 32.960 9.009 50.340 1.00 23.17 99 ILE A C 1
ATOM 806 O O . ILE A 1 99 ? 33.123 8.928 49.110 1.00 23.84 99 ILE A O 1
ATOM 811 N N . PRO A 1 100 ? 33.948 8.786 51.219 1.00 23.42 100 PRO A N 1
ATOM 812 C CA . PRO A 1 100 ? 35.264 8.347 50.771 1.00 23.44 100 PRO A CA 1
ATOM 813 C C . PRO A 1 100 ? 35.256 6.861 50.494 1.00 23.56 100 PRO A C 1
ATOM 814 O O . PRO A 1 100 ? 34.938 6.061 51.368 1.00 24.35 100 PRO A O 1
ATOM 818 N N . LEU A 1 101 ? 35.607 6.482 49.269 1.00 23.54 101 LEU A N 1
ATOM 819 C CA . LEU A 1 101 ? 35.706 5.089 48.915 1.00 23.54 101 LEU A CA 1
ATOM 820 C C . LEU A 1 101 ? 37.137 4.720 48.573 1.00 25.08 101 LEU A C 1
ATOM 821 O O . LEU A 1 101 ? 37.902 5.544 48.056 1.00 26.64 101 LEU A O 1
ATOM 826 N N . LYS A 1 102 ? 37.487 3.485 48.853 1.00 25.21 102 LYS A N 1
ATOM 827 C CA A LYS A 1 102 ? 38.797 2.939 48.536 0.50 26.14 102 LYS A CA 1
ATOM 828 C CA B LYS A 1 102 ? 38.804 3.040 48.462 0.50 26.19 102 LYS A CA 1
ATOM 829 C C . LYS A 1 102 ? 38.699 2.140 47.248 1.00 26.57 102 LYS A C 1
ATOM 830 O O . LYS A 1 102 ? 37.604 1.695 46.867 1.00 26.82 102 LYS A O 1
ATOM 841 N N . ALA A 1 103 ? 39.831 1.921 46.576 1.00 26.42 103 ALA A N 1
ATOM 842 C CA . ALA A 1 103 ? 39.801 1.010 45.449 1.00 26.11 103 ALA A CA 1
ATOM 843 C C . ALA A 1 103 ? 39.471 -0.397 45.931 1.00 25.68 103 ALA A C 1
ATOM 844 O O . ALA A 1 103 ? 39.980 -0.838 46.948 1.00 26.19 103 ALA A O 1
ATOM 846 N N . GLY A 1 104 ? 38.604 -1.102 45.212 1.00 24.76 104 GLY A N 1
ATOM 847 C CA . GLY A 1 104 ? 38.245 -2.471 45.576 1.00 24.60 104 GLY A CA 1
ATOM 848 C C . GLY A 1 104 ? 36.925 -2.434 46.345 1.00 24.07 104 GLY A C 1
ATOM 849 O O . GLY A 1 104 ? 36.125 -1.535 46.139 1.00 23.18 104 GLY A O 1
ATOM 850 N N . THR A 1 105 ? 36.715 -3.405 47.220 1.00 24.85 105 THR A N 1
ATOM 851 C CA . THR A 1 105 ? 35.422 -3.548 47.924 1.00 24.53 105 THR A CA 1
ATOM 852 C C . THR A 1 105 ? 35.278 -2.559 49.071 1.00 24.31 105 THR A C 1
ATOM 853 O O . THR A 1 105 ? 36.227 -2.327 49.837 1.00 24.36 105 THR A O 1
ATOM 857 N N . ASN A 1 106 ? 34.080 -1.984 49.202 1.00 22.29 106 ASN A N 1
ATOM 858 C CA . ASN A 1 106 ? 33.785 -1.015 50.241 1.00 20.17 106 ASN A CA 1
ATOM 859 C C . ASN A 1 106 ? 32.468 -1.426 50.889 1.00 20.34 106 ASN A C 1
ATOM 860 O O . ASN A 1 106 ? 31.623 -2.012 50.230 1.00 19.19 106 ASN A O 1
ATOM 865 N N . SER A 1 107 ? 32.292 -1.113 52.168 1.00 19.57 107 SER A N 1
ATOM 866 C CA . SER A 1 107 ? 30.984 -1.337 52.800 1.00 19.43 107 SER A CA 1
ATOM 867 C C . SER A 1 107 ? 30.364 0.022 53.101 1.00 18.51 107 SER A C 1
ATOM 868 O O . SER A 1 107 ? 31.064 0.996 53.411 1.00 18.63 107 SER A O 1
ATOM 871 N N . ILE A 1 108 ? 29.026 0.109 53.008 1.00 17.64 108 ILE A N 1
ATOM 872 C CA . ILE A 1 108 ? 28.322 1.297 53.378 1.00 17.59 108 ILE A CA 1
ATOM 873 C C . ILE A 1 108 ? 27.202 0.809 54.298 1.00 17.12 108 ILE A C 1
ATOM 874 O O . ILE A 1 108 ? 26.556 -0.181 53.991 1.00 16.62 108 ILE A O 1
ATOM 879 N N . LYS A 1 109 ? 27.047 1.473 55.444 1.00 17.44 109 LYS A N 1
ATOM 880 C CA . LYS A 1 109 ? 25.993 1.111 56.381 1.00 17.64 109 LYS A CA 1
ATOM 881 C C . LYS A 1 109 ? 25.249 2.386 56.785 1.00 17.62 109 LYS A C 1
ATOM 882 O O . LYS A 1 109 ? 25.827 3.475 56.922 1.00 18.24 109 LYS A O 1
ATOM 888 N N . LEU A 1 110 ? 23.931 2.266 56.971 1.00 16.00 110 LEU A N 1
ATOM 889 C CA . LEU A 1 110 ? 23.188 3.375 57.473 1.00 15.56 110 LEU A CA 1
ATOM 890 C C . LEU A 1 110 ? 22.574 2.907 58.795 1.00 15.23 110 LEU A C 1
ATOM 891 O O . LEU A 1 110 ? 21.964 1.824 58.842 1.00 14.94 110 LEU A O 1
ATOM 896 N N . VAL A 1 111 ? 22.744 3.712 59.844 1.00 14.63 111 VAL A N 1
ATOM 897 C CA . VAL A 1 111 ? 22.457 3.256 61.220 1.00 15.06 111 VAL A CA 1
ATOM 898 C C . VAL A 1 111 ? 21.580 4.278 61.948 1.00 14.40 111 VAL A C 1
ATOM 899 O O . VAL A 1 111 ? 21.942 5.447 62.093 1.00 14.64 111 VAL A O 1
ATOM 903 N N . ALA A 1 112 ? 20.415 3.834 62.422 1.00 15.46 112 ALA A N 1
ATOM 904 C CA . ALA A 1 112 ? 19.466 4.747 63.054 1.00 15.99 112 ALA A CA 1
ATOM 905 C C . ALA A 1 112 ? 20.014 5.315 64.375 1.00 17.44 112 ALA A C 1
ATOM 906 O O . ALA A 1 112 ? 20.512 4.564 65.210 1.00 18.44 112 ALA A O 1
ATOM 908 N N . GLU A 1 113 ? 19.838 6.611 64.557 1.00 18.52 113 GLU A N 1
ATOM 909 C CA A GLU A 1 113 ? 20.289 7.258 65.783 0.50 20.41 113 GLU A CA 1
ATOM 910 C CA B GLU A 1 113 ? 20.295 7.301 65.767 0.50 20.75 113 GLU A CA 1
ATOM 911 C C . GLU A 1 113 ? 19.201 7.405 66.823 1.00 21.94 113 GLU A C 1
ATOM 912 O O . GLU A 1 113 ? 19.490 7.782 67.975 1.00 23.06 113 GLU A O 1
ATOM 923 N N . THR A 1 114 ? 17.962 7.095 66.441 1.00 21.11 114 THR A N 1
ATOM 924 C CA . THR A 1 114 ? 16.832 7.289 67.362 1.00 21.67 114 THR A CA 1
ATOM 925 C C . THR A 1 114 ? 15.906 6.110 67.362 1.00 21.75 114 THR A C 1
ATOM 926 O O . THR A 1 114 ? 16.003 5.218 66.512 1.00 20.38 114 THR A O 1
ATOM 930 N N . ALA A 1 115 ? 14.953 6.134 68.300 1.00 21.13 115 ALA A N 1
ATOM 931 C CA . ALA A 1 115 ? 14.028 5.044 68.446 1.00 20.88 115 ALA A CA 1
ATOM 932 C C . ALA A 1 115 ? 12.983 4.965 67.339 1.00 20.53 115 ALA A C 1
ATOM 933 O O . ALA A 1 115 ? 12.189 4.030 67.324 1.00 21.82 115 ALA A O 1
ATOM 935 N N . ASP A 1 116 ? 12.935 5.938 66.441 1.00 20.44 116 ASP A N 1
ATOM 936 C CA A ASP A 1 116 ? 12.043 5.820 65.299 0.50 19.81 116 ASP A CA 1
ATOM 937 C CA B ASP A 1 116 ? 12.039 5.833 65.297 0.50 20.16 116 ASP A CA 1
ATOM 938 C C . ASP A 1 116 ? 12.652 4.994 64.173 1.00 19.40 116 ASP A C 1
ATOM 939 O O . ASP A 1 116 ? 12.024 4.823 63.125 1.00 19.59 116 ASP A O 1
ATOM 948 N N . GLY A 1 117 ? 13.857 4.465 64.385 1.00 17.85 117 GLY A N 1
ATOM 949 C CA . GLY A 1 117 ? 14.548 3.697 63.324 1.00 15.75 117 GLY A CA 1
ATOM 950 C C . GLY A 1 117 ? 14.902 4.530 62.105 1.00 15.20 117 GLY A C 1
ATOM 951 O O . GLY A 1 117 ? 15.007 5.763 62.169 1.00 14.14 117 GLY A O 1
ATOM 952 N N . LEU A 1 118 ? 15.122 3.856 60.964 1.00 14.16 118 LEU A N 1
ATOM 953 C CA . LEU A 1 118 ? 15.347 4.589 59.726 1.00 13.94 118 LEU A CA 1
ATOM 954 C C . LEU A 1 118 ? 14.045 5.051 59.061 1.00 14.25 118 LEU A C 1
ATOM 955 O O . LEU A 1 118 ? 12.976 4.477 59.288 1.00 14.71 118 LEU A O 1
ATOM 960 N N . ALA A 1 119 ? 14.148 6.102 58.254 1.00 13.27 119 ALA A N 1
ATOM 961 C CA . ALA A 1 119 ? 13.134 6.377 57.232 1.00 13.06 119 ALA A CA 1
ATOM 962 C C . ALA A 1 119 ? 13.021 5.125 56.353 1.00 13.06 119 ALA A C 1
ATOM 963 O O . ALA A 1 119 ? 13.887 4.239 56.375 1.00 12.76 119 ALA A O 1
ATOM 965 N N . ASN A 1 120 ? 11.950 5.038 55.576 1.00 12.23 120 ASN A N 1
ATOM 966 C CA . ASN A 1 120 ? 11.824 3.912 54.645 1.00 12.68 120 ASN A CA 1
ATOM 967 C C . ASN A 1 120 ? 12.826 4.166 53.534 1.00 12.25 120 ASN A C 1
ATOM 968 O O . ASN A 1 120 ? 12.758 5.184 52.872 1.00 13.82 120 ASN A O 1
ATOM 973 N N . ILE A 1 121 ? 13.738 3.225 53.319 1.00 11.45 121 ILE A N 1
ATOM 974 C CA . ILE A 1 121 ? 14.850 3.491 52.369 1.00 11.52 121 ILE A CA 1
ATOM 975 C C . ILE A 1 121 ? 14.601 2.771 51.045 1.00 10.36 121 ILE A C 1
ATOM 976 O O . ILE A 1 121 ? 14.539 1.535 51.004 1.00 12.74 121 ILE A O 1
ATOM 981 N N . A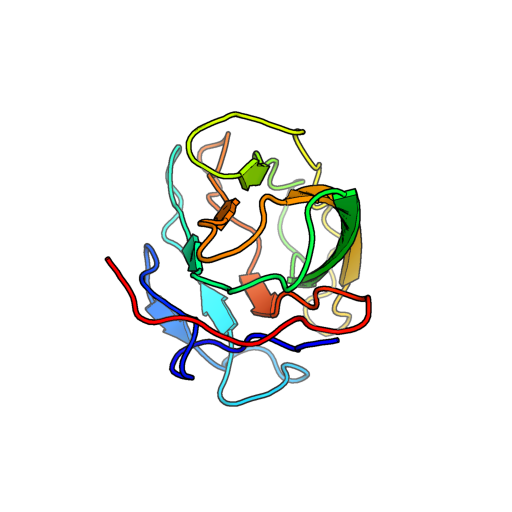SP A 1 122 ? 14.393 3.554 49.991 1.00 11.07 122 ASP A N 1
ATOM 982 C CA . ASP A 1 122 ? 14.068 3.003 48.661 1.00 12.14 122 ASP A CA 1
ATOM 983 C C . ASP A 1 122 ? 15.339 2.476 47.979 1.00 13.29 122 ASP A C 1
ATOM 984 O O . ASP A 1 122 ? 15.354 1.396 47.385 1.00 13.42 122 ASP A O 1
ATOM 989 N N . SER A 1 123 ? 16.394 3.266 48.046 1.00 13.52 123 SER A N 1
ATOM 990 C CA . SER A 1 123 ? 17.611 2.919 47.311 1.00 12.77 123 SER A CA 1
ATOM 991 C C . SER A 1 123 ? 18.742 3.834 47.739 1.00 13.46 123 SER A C 1
ATOM 992 O O . SER A 1 123 ? 18.531 4.890 48.354 1.00 14.18 123 SER A O 1
ATOM 995 N N . ILE A 1 124 ? 19.953 3.429 47.393 1.00 12.62 124 ILE A N 1
ATOM 996 C CA . ILE A 1 124 ? 21.086 4.337 47.440 1.00 14.45 124 ILE A CA 1
ATOM 997 C C . ILE A 1 124 ? 21.758 4.326 46.053 1.00 14.95 124 ILE A C 1
ATOM 998 O O . ILE A 1 124 ? 21.891 3.274 45.445 1.00 15.60 124 ILE A O 1
ATOM 1003 N N . ARG A 1 125 ? 22.077 5.523 45.566 1.00 16.54 125 ARG A N 1
ATOM 1004 C CA A ARG A 1 125 ? 22.698 5.703 44.249 0.50 17.83 125 ARG A CA 1
ATOM 1005 C CA B ARG A 1 125 ? 22.704 5.699 44.252 0.50 18.05 125 ARG A CA 1
ATOM 1006 C C . ARG A 1 125 ? 24.083 6.293 44.475 1.00 18.41 125 ARG A C 1
ATOM 1007 O O . ARG A 1 125 ? 24.205 7.347 45.093 1.00 19.37 125 ARG A O 1
ATOM 1022 N N . VAL A 1 126 ? 25.121 5.613 43.989 1.00 18.62 126 VAL A N 1
ATOM 1023 C CA . VAL A 1 126 ? 26.468 6.169 44.104 1.00 19.56 126 VAL A CA 1
ATOM 1024 C C . VAL A 1 126 ? 26.911 6.651 42.709 1.00 21.65 126 VAL A C 1
ATOM 1025 O O . VAL A 1 126 ? 26.973 5.849 41.765 1.00 21.52 126 VAL A O 1
ATOM 1029 N N . THR A 1 127 ? 27.188 7.940 42.591 1.00 22.94 127 THR A N 1
ATOM 1030 C CA A THR A 1 127 ? 27.573 8.492 41.289 0.50 25.12 127 THR A CA 1
ATOM 1031 C CA B THR A 1 127 ? 27.572 8.559 41.316 0.50 24.98 127 THR A CA 1
ATOM 1032 C C . THR A 1 127 ? 29.077 8.474 41.070 1.00 25.96 127 THR A C 1
ATOM 1033 O O . THR A 1 127 ? 29.865 8.494 42.016 1.00 27.03 127 THR A O 1
ATOM 1040 N N . GLY A 1 128 ? 29.474 8.411 39.800 1.00 27.82 128 GLY A N 1
ATOM 1041 C CA . GLY A 1 128 ? 30.887 8.326 39.440 1.00 28.95 128 GLY A CA 1
ATOM 1042 C C . GLY A 1 128 ? 31.167 7.098 38.594 1.00 30.07 128 GLY A C 1
ATOM 1043 O O . GLY A 1 128 ? 30.431 6.108 38.639 1.00 29.70 128 GLY A O 1
ATOM 1044 N N . ASN A 1 129 ? 32.245 7.151 37.813 1.00 30.21 129 ASN A N 1
ATOM 1045 C CA . ASN A 1 129 ? 32.596 6.046 36.959 1.00 30.34 129 ASN A CA 1
ATOM 1046 C C . ASN A 1 129 ? 33.177 4.935 37.791 1.00 28.90 129 ASN A C 1
ATOM 1047 O O . ASN A 1 129 ? 33.732 5.177 38.857 1.00 29.17 129 ASN A O 1
ATOM 1052 N N . GLY A 1 130 ? 33.072 3.717 37.290 1.00 27.30 130 GLY A N 1
ATOM 1053 C CA . GLY A 1 130 ? 33.762 2.598 37.894 1.00 25.99 130 GLY A CA 1
ATOM 1054 C C . GLY A 1 130 ? 33.162 2.094 39.202 1.00 24.82 130 GLY A C 1
ATOM 1055 O O . GLY A 1 130 ? 33.849 1.466 40.001 1.00 25.86 130 GLY A O 1
ATOM 1056 N N . ILE A 1 131 ? 31.877 2.351 39.407 1.00 22.50 131 ILE A N 1
ATOM 1057 C CA . ILE A 1 131 ? 31.185 1.836 40.602 1.00 20.27 131 ILE A CA 1
ATOM 1058 C C . ILE A 1 131 ? 30.335 0.633 40.178 1.00 19.15 131 ILE A C 1
ATOM 1059 O O . ILE A 1 131 ? 29.544 0.739 39.221 1.00 19.02 131 ILE A O 1
ATOM 1064 N N . THR A 1 132 ? 30.519 -0.503 40.846 1.00 18.64 132 THR A N 1
ATOM 1065 C CA . THR A 1 132 ? 29.683 -1.683 40.631 1.00 19.52 132 THR A CA 1
ATOM 1066 C C . THR A 1 132 ? 29.307 -2.269 41.989 1.00 18.84 132 THR A C 1
ATOM 1067 O O . THR A 1 132 ? 29.891 -1.891 42.991 1.00 19.96 132 THR A O 1
ATOM 1071 N N . PRO A 1 133 ? 28.357 -3.209 42.011 1.00 18.66 133 PRO A N 1
ATOM 1072 C CA . PRO A 1 133 ? 28.034 -3.898 43.245 1.00 18.43 133 PRO A CA 1
ATOM 1073 C C . PRO A 1 133 ? 29.158 -4.872 43.562 1.00 19.19 133 PRO A C 1
ATOM 1074 O O . PRO A 1 133 ? 29.912 -5.235 42.669 1.00 18.93 133 PRO A O 1
ATOM 1078 N N . ALA A 1 134 ? 29.286 -5.251 44.829 1.00 18.43 134 ALA A N 1
ATOM 1079 C CA . ALA A 1 134 ? 30.273 -6.251 45.256 1.00 19.71 134 ALA A CA 1
ATOM 1080 C C . ALA A 1 134 ? 29.604 -7.351 46.065 1.00 20.98 134 ALA A C 1
ATOM 1081 O O . ALA A 1 134 ? 28.468 -7.172 46.535 1.00 20.13 134 ALA A O 1
ATOM 1083 N N . ALA A 1 135 ? 30.275 -8.494 46.228 1.00 21.33 135 ALA A N 1
ATOM 1084 C CA . ALA A 1 135 ? 29.717 -9.560 47.047 1.00 23.34 135 ALA A CA 1
ATOM 1085 C C . ALA A 1 135 ? 29.595 -9.090 48.507 1.00 24.27 135 ALA A C 1
ATOM 1086 O O . ALA A 1 135 ? 30.353 -8.230 48.956 1.00 24.33 135 ALA A O 1
ATOM 1088 N N . CYS A 1 136 ? 28.653 -9.675 49.236 1.00 27.11 136 CYS A N 1
ATOM 1089 C CA . CYS A 1 136 ? 28.481 -9.390 50.658 1.00 29.90 136 CYS A CA 1
ATOM 1090 C C . CYS A 1 136 ? 29.526 -10.134 51.466 1.00 31.18 136 CYS A C 1
ATOM 1091 O O . CYS A 1 136 ? 29.772 -11.298 51.200 1.00 31.38 136 CYS A O 1
ATOM 1094 N N . PRO A 1 137 ? 30.136 -9.472 52.458 1.00 33.14 137 PRO A N 1
ATOM 1095 C CA . PRO A 1 137 ? 31.160 -10.155 53.280 1.00 34.54 137 PRO A CA 1
ATOM 1096 C C . PRO A 1 137 ? 30.621 -11.403 53.979 1.00 35.32 137 PRO A C 1
ATOM 1097 O O . PRO A 1 137 ? 29.397 -11.556 54.104 1.00 36.40 137 PRO A O 1
#

Radius of gyration: 13.83 Å; Cα contacts (8 Å, |Δi|>4): 443; chains: 1; bounding box: 37×26×32 Å

CATH classification: 2.60.120.260